Protein AF-A0A959M0X7-F1 (afdb_monomer_lite)

pLDDT: mean 85.16, std 8.86, range [49.62, 95.31]

Sequence (139 aa):
MDNRMIDRLLEGLEKSAENDFDLLESAGAEYFSTIELLEMRGRCREQRRIYTKIHKAVLLVGAGAPSWIVFGFVFGILGFQVAATFSLLLFPISFFLFLVGGLFLRSQFRSRGYLEHISHLIEWELSRRRDELERKRYL

Secondary structure (DSSP, 8-state):
--HHHHHHHHHHHHHHHHHHHHHHHHH-GGGS-HHHHHHHHHHHHHHHHHHHHHHHHHHHHHHHHHHHHHHHHHHHHTT-HHHHHHHHHHHHHHHHHHHHHHHHHHHHS--HHHHHHHHHHHHHHHHHHHHHHHHHH--

Structure (mmCIF, N/CA/C/O backbone):
data_AF-A0A959M0X7-F1
#
_entry.id   AF-A0A959M0X7-F1
#
loop_
_atom_site.group_PDB
_atom_site.id
_atom_site.type_symbol
_atom_site.label_atom_id
_atom_site.label_alt_id
_atom_site.label_comp_id
_atom_site.label_asym_id
_atom_site.label_entity_id
_atom_site.label_seq_id
_atom_site.pdbx_PDB_ins_code
_atom_site.Cartn_x
_atom_site.Cartn_y
_atom_site.Cartn_z
_atom_site.occupancy
_atom_site.B_iso_or_equiv
_atom_site.auth_seq_id
_atom_site.auth_comp_id
_atom_site.auth_asym_id
_atom_site.auth_atom_id
_atom_site.pdbx_PDB_model_num
ATOM 1 N N . MET A 1 1 ? 15.747 17.390 10.887 1.00 49.62 1 MET A N 1
ATOM 2 C CA . MET A 1 1 ? 15.464 17.490 9.439 1.00 49.62 1 MET A CA 1
ATOM 3 C C . MET A 1 1 ? 13.963 17.585 9.281 1.00 49.62 1 MET A C 1
ATOM 5 O O . MET A 1 1 ? 13.265 16.770 9.868 1.00 49.62 1 MET A O 1
ATOM 9 N N . ASP A 1 2 ? 13.481 18.635 8.621 1.00 61.56 2 ASP A N 1
ATOM 10 C CA . ASP A 1 2 ? 12.050 18.925 8.496 1.00 61.56 2 ASP A CA 1
ATOM 11 C C . ASP A 1 2 ? 11.385 17.903 7.562 1.00 61.56 2 ASP A C 1
ATOM 13 O O . ASP A 1 2 ? 11.704 17.841 6.372 1.00 61.56 2 ASP A O 1
ATOM 17 N N . ASN A 1 3 ? 10.483 17.087 8.115 1.00 69.38 3 ASN A N 1
ATOM 18 C CA . ASN A 1 3 ? 9.773 16.022 7.400 1.00 69.38 3 ASN A CA 1
ATOM 19 C C . ASN A 1 3 ? 9.069 16.567 6.145 1.00 69.38 3 ASN A C 1
ATOM 21 O O . ASN A 1 3 ? 9.087 15.935 5.097 1.00 69.38 3 ASN A O 1
ATOM 25 N N . ARG A 1 4 ? 8.595 17.820 6.203 1.00 72.62 4 ARG A N 1
ATOM 26 C CA . ARG A 1 4 ? 7.855 18.485 5.119 1.00 72.62 4 ARG A CA 1
ATOM 27 C C . ARG A 1 4 ? 8.681 18.765 3.862 1.00 72.62 4 ARG A C 1
ATOM 29 O O . ARG A 1 4 ? 8.103 19.019 2.806 1.00 72.62 4 ARG A O 1
ATOM 36 N N . MET A 1 5 ? 10.011 18.815 3.969 1.00 70.12 5 MET A N 1
ATOM 37 C CA . MET A 1 5 ? 10.896 19.012 2.813 1.00 70.12 5 MET A CA 1
ATOM 38 C C . MET A 1 5 ? 11.185 17.680 2.117 1.00 70.12 5 MET A C 1
ATOM 40 O O . MET A 1 5 ? 11.207 17.628 0.891 1.00 70.12 5 MET A O 1
ATOM 44 N N . ILE A 1 6 ? 11.338 16.604 2.897 1.00 69.88 6 ILE A N 1
ATOM 45 C CA . ILE A 1 6 ? 11.467 15.238 2.375 1.00 69.88 6 ILE A CA 1
ATOM 46 C C . ILE A 1 6 ? 10.163 14.820 1.693 1.00 69.88 6 ILE A C 1
ATOM 48 O O . ILE A 1 6 ? 10.214 14.320 0.576 1.00 69.88 6 ILE A O 1
ATOM 52 N N . ASP A 1 7 ? 9.015 15.115 2.307 1.00 75.06 7 ASP A N 1
ATOM 53 C CA . ASP A 1 7 ? 7.694 14.821 1.744 1.00 75.06 7 ASP A CA 1
ATOM 54 C C . ASP A 1 7 ? 7.502 15.503 0.377 1.00 75.06 7 ASP A C 1
ATOM 56 O O . ASP A 1 7 ? 7.100 14.857 -0.583 1.00 75.06 7 ASP A O 1
ATOM 60 N N . ARG A 1 8 ? 7.897 16.777 0.236 1.00 72.00 8 ARG A N 1
ATOM 61 C CA . ARG A 1 8 ? 7.816 17.502 -1.047 1.00 72.00 8 ARG A CA 1
ATOM 62 C C . ARG A 1 8 ? 8.777 16.980 -2.116 1.00 72.00 8 ARG A C 1
ATOM 64 O O . ARG A 1 8 ? 8.443 16.992 -3.298 1.00 72.00 8 ARG A O 1
ATOM 71 N N . LEU A 1 9 ? 9.974 16.543 -1.723 1.00 67.12 9 LEU A N 1
ATOM 72 C CA . LEU A 1 9 ? 10.926 15.925 -2.650 1.00 67.12 9 LEU A CA 1
ATOM 73 C C . LEU A 1 9 ? 10.438 14.548 -3.108 1.00 67.12 9 LEU A C 1
ATOM 75 O O . LEU A 1 9 ? 10.551 14.229 -4.288 1.00 67.12 9 LEU A O 1
ATOM 79 N N . LEU A 1 10 ? 9.856 13.765 -2.198 1.00 67.94 10 LEU A N 1
ATOM 80 C CA . LEU A 1 10 ? 9.213 12.491 -2.512 1.00 67.94 10 LEU A CA 1
ATOM 81 C C . LEU A 1 10 ? 8.033 12.688 -3.460 1.00 67.94 10 LEU A C 1
ATOM 83 O O . LEU A 1 10 ? 7.949 11.978 -4.450 1.00 67.94 10 LEU A O 1
ATOM 87 N N . GLU A 1 11 ? 7.185 13.683 -3.212 1.00 72.81 11 GLU A N 1
ATOM 88 C CA . GLU A 1 11 ? 6.019 13.988 -4.046 1.00 72.81 11 GLU A CA 1
ATOM 89 C C . GLU A 1 11 ? 6.428 14.412 -5.470 1.00 72.81 11 GLU A C 1
ATOM 91 O O . GLU A 1 11 ? 5.840 13.971 -6.458 1.00 72.81 11 GLU A O 1
ATOM 96 N N . GLY A 1 12 ? 7.502 15.200 -5.604 1.00 70.31 12 GLY A N 1
ATOM 97 C CA . GLY A 1 12 ? 8.079 15.543 -6.908 1.00 70.31 12 GLY A CA 1
ATOM 98 C C . GLY A 1 12 ? 8.665 14.335 -7.649 1.00 70.31 12 GLY A C 1
ATOM 99 O O . GLY A 1 12 ? 8.463 14.191 -8.857 1.00 70.31 12 GLY A O 1
ATOM 100 N N . LEU A 1 13 ? 9.357 13.445 -6.931 1.00 64.00 13 LEU A N 1
ATOM 101 C CA . LEU A 1 13 ? 9.908 12.204 -7.487 1.00 64.00 13 LEU A CA 1
ATOM 102 C C . LEU A 1 13 ? 8.808 11.211 -7.880 1.00 64.00 13 LEU A C 1
ATOM 104 O O . LEU A 1 13 ? 8.919 10.550 -8.910 1.00 64.00 13 LEU A O 1
ATOM 108 N N . GLU A 1 14 ? 7.745 11.124 -7.085 1.00 66.88 14 GLU A N 1
ATOM 109 C CA . GLU A 1 14 ? 6.588 10.261 -7.319 1.00 66.88 14 GLU A CA 1
ATOM 110 C C . GLU A 1 14 ? 5.836 10.704 -8.576 1.00 66.88 14 GLU A C 1
ATOM 112 O O . GLU A 1 14 ? 5.583 9.880 -9.452 1.00 66.88 14 GLU A O 1
ATOM 117 N N . LYS A 1 15 ? 5.613 12.014 -8.743 1.00 74.00 15 LYS A N 1
ATOM 118 C CA . LYS A 1 15 ? 4.964 12.576 -9.935 1.00 74.00 15 LYS A CA 1
ATOM 119 C C . LYS A 1 15 ? 5.784 12.390 -11.213 1.00 74.00 15 LYS A C 1
ATOM 121 O O . LYS A 1 15 ? 5.220 12.132 -12.273 1.00 74.00 15 LYS A O 1
ATOM 126 N N . SER A 1 16 ? 7.110 12.513 -11.131 1.00 67.25 16 SER A N 1
ATOM 127 C CA . SER A 1 16 ? 7.982 12.231 -12.278 1.00 67.25 16 SER A CA 1
ATOM 128 C C . SER A 1 16 ? 7.967 10.744 -12.635 1.00 67.25 16 SER A C 1
ATOM 130 O O . SER A 1 16 ? 7.876 10.405 -13.808 1.00 67.25 16 SER A O 1
ATOM 132 N N . ALA A 1 17 ? 8.007 9.860 -11.634 1.00 66.38 17 ALA A N 1
ATOM 133 C CA . ALA A 1 17 ? 7.964 8.416 -11.849 1.00 66.38 17 ALA A CA 1
ATOM 134 C C . ALA A 1 17 ? 6.614 7.939 -12.410 1.00 66.38 17 ALA A C 1
ATOM 136 O O . ALA A 1 17 ? 6.585 7.028 -13.230 1.00 66.38 17 ALA A O 1
ATOM 137 N N . GLU A 1 18 ? 5.504 8.548 -11.992 1.00 73.56 18 GLU A N 1
ATOM 138 C CA . GLU A 1 18 ? 4.182 8.258 -12.555 1.00 73.56 18 GLU A CA 1
ATOM 139 C C . GLU A 1 18 ? 4.129 8.598 -14.049 1.00 73.56 18 GLU A C 1
ATOM 141 O O . GLU A 1 18 ? 3.650 7.798 -14.849 1.00 73.56 18 GLU A O 1
ATOM 146 N N . ASN A 1 19 ? 4.710 9.735 -14.437 1.00 79.62 19 ASN A N 1
ATOM 147 C CA . ASN A 1 19 ? 4.789 10.149 -15.834 1.00 79.62 19 ASN A CA 1
ATOM 148 C C . ASN A 1 19 ? 5.648 9.179 -16.668 1.00 79.62 19 ASN A C 1
ATOM 150 O O . ASN A 1 19 ? 5.288 8.834 -17.791 1.00 79.62 19 ASN A O 1
ATOM 154 N N . ASP A 1 20 ? 6.755 8.696 -16.097 1.00 81.69 20 ASP A N 1
ATOM 155 C CA . ASP A 1 20 ? 7.634 7.705 -16.725 1.00 81.69 20 ASP A CA 1
ATOM 156 C C . ASP A 1 20 ? 6.927 6.351 -16.939 1.00 81.69 20 ASP A C 1
ATOM 158 O O . ASP A 1 20 ? 7.117 5.705 -17.971 1.00 81.69 20 ASP A O 1
ATOM 162 N N . PHE A 1 21 ? 6.091 5.916 -15.988 1.00 83.50 21 PHE A N 1
ATOM 163 C CA . PHE A 1 21 ? 5.293 4.695 -16.135 1.00 83.50 21 PHE A CA 1
ATOM 164 C C . PHE A 1 21 ? 4.180 4.848 -17.177 1.00 83.50 21 PHE A C 1
ATOM 166 O O . PHE A 1 21 ? 3.956 3.919 -17.953 1.00 83.50 21 PHE A O 1
ATOM 173 N N . ASP A 1 22 ? 3.548 6.020 -17.263 1.00 84.62 22 ASP A N 1
ATOM 174 C CA . ASP A 1 22 ? 2.567 6.329 -18.311 1.00 84.62 22 ASP A CA 1
ATOM 175 C C . ASP A 1 22 ? 3.200 6.379 -19.702 1.00 84.62 22 ASP A C 1
ATOM 177 O O . ASP A 1 22 ? 2.624 5.898 -20.682 1.00 84.62 22 ASP A O 1
ATOM 181 N N . LEU A 1 23 ? 4.421 6.903 -19.798 1.00 84.75 23 LEU A N 1
ATOM 182 C CA . LEU A 1 23 ? 5.227 6.840 -21.015 1.00 84.75 23 LEU A CA 1
ATOM 183 C C . LEU A 1 23 ? 5.570 5.393 -21.384 1.00 84.75 23 LEU A C 1
ATOM 185 O O . LEU A 1 23 ? 5.474 5.031 -22.553 1.00 84.75 23 LEU A O 1
ATOM 189 N N . LEU A 1 24 ? 5.915 4.547 -20.411 1.00 87.12 24 LEU A N 1
ATOM 190 C CA . LEU A 1 24 ? 6.192 3.131 -20.659 1.00 87.12 24 LEU A CA 1
ATOM 191 C C . LEU A 1 24 ? 4.957 2.371 -21.151 1.00 87.12 24 LEU A C 1
ATOM 193 O O . LEU A 1 24 ? 5.073 1.556 -22.066 1.00 87.12 24 LEU A O 1
ATOM 197 N N . GLU A 1 25 ? 3.785 2.644 -20.580 1.00 85.50 25 GLU A N 1
ATOM 198 C CA . GLU A 1 25 ? 2.523 2.036 -21.008 1.00 85.50 25 GLU A CA 1
ATOM 199 C C . GLU A 1 25 ? 2.102 2.504 -22.410 1.00 85.50 25 GLU A C 1
ATOM 201 O O . GLU A 1 25 ? 1.669 1.694 -23.227 1.00 85.50 25 GLU A O 1
ATOM 206 N N . SER A 1 26 ? 2.252 3.799 -22.708 1.00 86.81 26 SER A N 1
ATOM 207 C CA . SER A 1 26 ? 1.784 4.395 -23.967 1.00 86.81 26 SER A CA 1
ATOM 208 C C . SER A 1 26 ? 2.746 4.224 -25.147 1.00 86.81 26 SER A C 1
ATOM 210 O O . SER A 1 26 ? 2.292 3.973 -26.263 1.00 86.81 26 SER A O 1
ATOM 212 N N . ALA A 1 27 ? 4.057 4.354 -24.928 1.00 85.19 27 ALA A N 1
ATOM 213 C CA . ALA A 1 27 ? 5.075 4.214 -25.972 1.00 85.19 27 ALA A CA 1
ATOM 214 C C . ALA A 1 27 ? 5.586 2.772 -26.109 1.00 85.19 27 ALA A C 1
ATOM 216 O O . ALA A 1 27 ? 6.036 2.383 -27.183 1.00 85.19 27 ALA A O 1
ATOM 217 N N . GLY A 1 28 ? 5.492 1.969 -25.046 1.00 84.19 28 GLY A N 1
ATOM 218 C CA . GLY A 1 28 ? 6.000 0.602 -24.991 1.00 84.19 28 GLY A CA 1
ATOM 219 C C . GLY A 1 28 ? 7.419 0.505 -24.421 1.00 84.19 28 GLY A C 1
ATOM 220 O O . GLY A 1 28 ? 8.278 1.362 -24.634 1.00 84.19 28 GLY A O 1
ATOM 221 N N . ALA A 1 29 ? 7.691 -0.594 -23.710 1.00 86.12 29 ALA A N 1
ATOM 222 C CA . ALA A 1 29 ? 8.960 -0.833 -23.009 1.00 86.12 29 ALA A CA 1
ATOM 223 C C . ALA A 1 29 ? 10.185 -0.976 -23.940 1.00 86.12 29 ALA A C 1
ATOM 225 O O . ALA A 1 29 ? 11.327 -0.883 -23.490 1.00 86.12 29 ALA A O 1
ATOM 226 N N . GLU A 1 30 ? 9.967 -1.185 -25.238 1.00 84.88 30 GLU A N 1
ATOM 227 C CA . GLU A 1 30 ? 11.026 -1.370 -26.233 1.00 84.88 30 GLU A CA 1
ATOM 228 C C . GLU A 1 30 ? 11.848 -0.101 -26.506 1.00 84.88 30 GLU A C 1
ATOM 230 O O . GLU A 1 30 ? 13.034 -0.208 -26.815 1.00 84.88 30 GLU A O 1
ATOM 235 N N . TYR A 1 31 ? 11.264 1.086 -26.314 1.00 85.31 31 TYR A N 1
ATOM 236 C CA . TYR A 1 31 ? 11.942 2.372 -26.526 1.00 85.31 31 TYR A CA 1
ATOM 237 C C . TYR A 1 31 ? 12.848 2.790 -25.364 1.00 85.31 31 TYR A C 1
ATOM 239 O O . TYR A 1 31 ? 13.629 3.729 -25.500 1.00 85.31 31 TYR A O 1
ATOM 247 N N . PHE A 1 32 ? 12.776 2.085 -24.235 1.00 86.81 32 PHE A N 1
ATOM 248 C CA . PHE A 1 32 ? 13.577 2.379 -23.053 1.00 86.81 32 PHE A CA 1
ATOM 249 C C . PHE A 1 32 ? 14.889 1.601 -23.068 1.00 86.81 32 PHE A C 1
ATOM 251 O O . PHE A 1 32 ? 14.966 0.445 -23.499 1.00 86.81 32 PHE A O 1
ATOM 258 N N . SER A 1 33 ? 15.954 2.206 -22.558 1.00 88.50 33 SER A N 1
ATOM 259 C CA . SER A 1 33 ? 17.221 1.512 -22.359 1.00 88.50 33 SER A CA 1
ATOM 260 C C . SER A 1 33 ? 17.109 0.468 -21.240 1.00 88.50 33 SER A C 1
ATOM 262 O O . SER A 1 33 ? 16.278 0.549 -20.336 1.00 88.50 33 SER A O 1
ATOM 264 N N . THR A 1 34 ? 17.983 -0.539 -21.268 1.00 87.94 34 THR A N 1
ATOM 265 C CA . THR A 1 34 ? 18.020 -1.582 -20.227 1.00 87.94 34 THR A CA 1
ATOM 266 C C . THR A 1 34 ? 18.293 -0.995 -18.836 1.00 87.94 34 THR A C 1
ATOM 268 O O . THR A 1 34 ? 17.800 -1.524 -17.842 1.00 87.94 34 THR A O 1
ATOM 271 N N . ILE A 1 35 ? 19.055 0.102 -18.763 1.00 87.69 35 ILE A N 1
ATOM 272 C CA . ILE A 1 35 ? 19.353 0.805 -17.509 1.00 87.69 35 ILE A CA 1
ATOM 273 C C . ILE A 1 35 ? 18.098 1.502 -16.970 1.00 87.69 35 ILE A C 1
ATOM 275 O O . ILE A 1 35 ? 17.755 1.299 -15.808 1.00 87.69 35 ILE A O 1
ATOM 279 N N . GLU A 1 36 ? 17.361 2.228 -17.814 1.00 87.00 36 GLU A N 1
ATOM 280 C CA . GLU A 1 36 ? 16.106 2.889 -17.419 1.00 87.00 36 GLU A CA 1
ATOM 281 C C . GLU A 1 36 ? 15.057 1.877 -16.944 1.00 87.00 36 GLU A C 1
ATOM 283 O O . GLU A 1 36 ? 14.447 2.065 -15.893 1.00 87.00 36 GLU A O 1
ATOM 288 N N . LEU A 1 37 ? 14.908 0.747 -17.646 1.00 87.81 37 LEU A N 1
ATOM 289 C CA . LEU A 1 37 ? 14.006 -0.336 -17.236 1.00 87.81 37 LEU A CA 1
ATOM 290 C C . LEU A 1 37 ? 14.378 -0.916 -15.858 1.00 87.81 37 LEU A C 1
ATOM 292 O O . LEU A 1 37 ? 13.500 -1.221 -15.047 1.00 87.81 37 LEU A O 1
ATOM 296 N N . LEU A 1 38 ? 15.673 -1.055 -15.556 1.00 87.31 38 LEU A N 1
ATOM 297 C CA . LEU A 1 38 ? 16.141 -1.516 -14.245 1.00 87.31 38 LEU A CA 1
ATOM 298 C C . LEU A 1 38 ? 15.857 -0.496 -13.133 1.00 87.31 38 LEU A C 1
ATOM 300 O O . LEU A 1 38 ? 15.428 -0.894 -12.046 1.00 87.31 38 LEU A O 1
ATOM 304 N N . GLU A 1 39 ? 16.046 0.798 -13.395 1.00 88.12 39 GLU A N 1
ATOM 305 C CA . GLU A 1 39 ? 15.689 1.858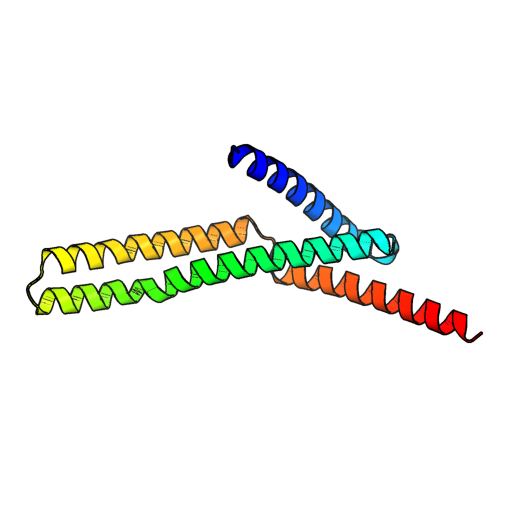 -12.447 1.00 88.12 39 GLU A CA 1
ATOM 306 C C . GLU A 1 39 ? 14.184 1.887 -12.171 1.00 88.12 39 GLU A C 1
ATOM 308 O O . GLU A 1 39 ? 13.760 1.886 -11.010 1.00 88.12 39 GLU A O 1
ATOM 313 N N . MET A 1 40 ? 13.370 1.835 -13.228 1.00 86.56 40 MET A N 1
ATOM 314 C CA . MET A 1 40 ? 11.910 1.781 -13.142 1.00 86.56 40 MET A CA 1
ATOM 315 C C . MET A 1 40 ? 11.435 0.575 -12.327 1.00 86.56 40 MET A C 1
ATOM 317 O O . MET A 1 40 ? 10.573 0.713 -11.455 1.00 86.56 40 MET A O 1
ATOM 321 N N . ARG A 1 41 ? 12.052 -0.598 -12.521 1.00 85.81 41 ARG A N 1
ATOM 322 C CA . ARG A 1 41 ? 11.783 -1.797 -11.712 1.00 85.81 41 ARG A CA 1
ATOM 323 C C . ARG A 1 41 ? 12.087 -1.571 -10.231 1.00 85.81 41 ARG A C 1
ATOM 325 O O . ARG 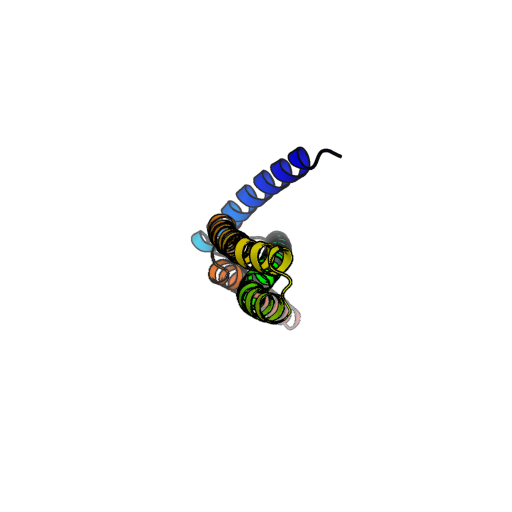A 1 41 ? 11.316 -2.007 -9.373 1.00 85.81 41 ARG A O 1
ATOM 332 N N . GLY A 1 42 ? 13.202 -0.907 -9.923 1.00 85.69 42 GLY A N 1
ATOM 333 C CA . GLY A 1 42 ? 13.573 -0.535 -8.558 1.00 85.69 42 GLY A CA 1
ATOM 334 C C . GLY A 1 42 ? 12.509 0.345 -7.902 1.00 85.69 42 GLY A C 1
ATOM 335 O O . GLY A 1 42 ? 11.997 0.005 -6.834 1.00 85.69 42 GLY A O 1
ATOM 336 N N . ARG A 1 43 ? 12.096 1.414 -8.591 1.00 83.50 43 ARG A N 1
ATOM 337 C CA . ARG A 1 43 ? 11.062 2.350 -8.117 1.00 83.50 43 ARG A CA 1
ATOM 338 C C . ARG A 1 43 ? 9.704 1.669 -7.927 1.00 83.50 43 ARG A C 1
ATOM 340 O O . ARG A 1 43 ? 9.069 1.839 -6.888 1.00 83.50 43 ARG A O 1
ATOM 347 N N . CYS A 1 44 ? 9.292 0.826 -8.874 1.00 83.50 44 CYS A N 1
ATOM 348 C CA . CYS A 1 44 ? 8.043 0.068 -8.788 1.00 83.50 44 CYS A CA 1
ATOM 349 C C . CYS A 1 44 ? 8.021 -0.864 -7.559 1.00 83.50 44 CYS A C 1
ATOM 351 O O . CYS A 1 44 ? 7.001 -0.992 -6.874 1.00 83.50 44 CYS A O 1
ATOM 353 N N . ARG A 1 45 ? 9.156 -1.497 -7.229 1.00 84.31 45 ARG A N 1
ATOM 354 C CA . ARG A 1 45 ? 9.293 -2.321 -6.015 1.00 84.31 45 ARG A CA 1
ATOM 355 C C . ARG A 1 45 ? 9.219 -1.490 -4.735 1.00 84.31 45 ARG A C 1
ATOM 357 O O . ARG A 1 45 ? 8.574 -1.929 -3.781 1.00 84.31 45 ARG A O 1
ATOM 364 N N . GLU A 1 46 ? 9.853 -0.320 -4.713 1.00 84.94 46 GLU A N 1
ATOM 365 C CA . GLU A 1 46 ? 9.819 0.615 -3.581 1.00 84.94 46 GLU A CA 1
ATOM 366 C C . GLU A 1 46 ? 8.373 1.048 -3.282 1.00 84.94 46 GLU A C 1
ATOM 368 O O . GLU A 1 46 ? 7.876 0.831 -2.173 1.00 84.94 46 GLU A O 1
ATOM 373 N N . GLN A 1 47 ? 7.654 1.541 -4.298 1.00 81.19 47 GLN A N 1
ATOM 374 C CA . GLN A 1 47 ? 6.258 1.971 -4.169 1.00 81.19 47 GLN A CA 1
ATOM 375 C C . GLN A 1 47 ? 5.352 0.824 -3.711 1.00 81.19 47 GLN A C 1
ATOM 377 O O . GLN A 1 47 ? 4.577 0.973 -2.762 1.00 81.19 47 GLN A O 1
ATOM 382 N N . ARG A 1 48 ? 5.507 -0.374 -4.293 1.00 82.88 48 ARG A N 1
ATOM 3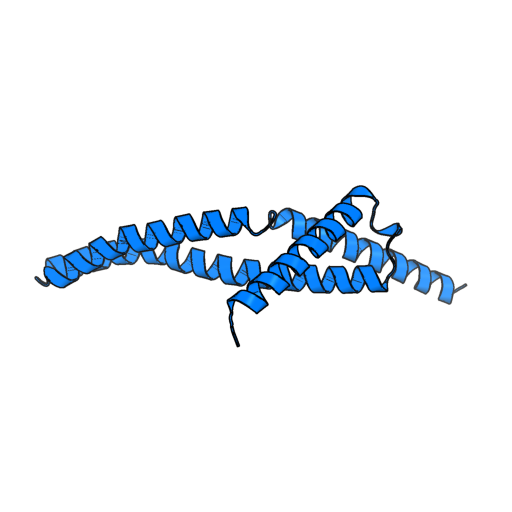83 C CA . ARG A 1 48 ? 4.755 -1.567 -3.870 1.00 82.88 48 ARG A CA 1
ATOM 384 C C . ARG A 1 48 ? 5.017 -1.923 -2.406 1.00 82.88 48 ARG A C 1
ATOM 386 O O . ARG A 1 48 ? 4.095 -2.328 -1.688 1.00 82.88 48 ARG A O 1
ATOM 393 N N . ARG A 1 49 ? 6.261 -1.786 -1.939 1.00 84.88 49 ARG A N 1
ATOM 394 C CA . ARG A 1 49 ? 6.638 -2.058 -0.546 1.00 84.88 49 ARG A CA 1
ATOM 395 C C . ARG A 1 49 ? 5.988 -1.060 0.408 1.00 84.88 49 ARG A C 1
ATOM 397 O O . ARG A 1 49 ? 5.470 -1.484 1.442 1.00 84.88 49 ARG A O 1
ATOM 404 N N . ILE A 1 50 ? 5.997 0.229 0.068 1.00 84.88 50 ILE A N 1
ATOM 405 C CA . ILE A 1 50 ? 5.356 1.288 0.861 1.00 84.88 50 ILE A CA 1
ATOM 406 C C . ILE A 1 50 ? 3.844 1.054 0.919 1.00 84.88 50 ILE A C 1
ATOM 408 O O . ILE A 1 50 ? 3.294 0.945 2.017 1.00 84.88 50 ILE A O 1
ATOM 412 N N . TYR A 1 51 ? 3.202 0.848 -0.235 1.00 84.00 51 TYR A N 1
ATOM 413 C CA . TYR A 1 51 ? 1.777 0.534 -0.325 1.00 84.00 51 TYR A CA 1
ATOM 414 C C . TYR A 1 51 ? 1.405 -0.648 0.570 1.00 84.00 51 TYR A C 1
ATOM 416 O O . TYR A 1 51 ? 0.496 -0.553 1.387 1.00 84.00 51 TYR A O 1
ATOM 424 N N . THR A 1 52 ? 2.147 -1.755 0.481 1.00 85.94 52 THR A N 1
ATOM 425 C CA . THR A 1 52 ? 1.852 -2.969 1.257 1.00 85.94 52 THR A CA 1
ATOM 426 C C . THR A 1 52 ? 1.974 -2.729 2.763 1.00 85.94 52 THR A C 1
ATOM 428 O O . THR A 1 52 ? 1.152 -3.229 3.532 1.00 85.94 52 THR A O 1
ATOM 431 N N . LYS A 1 53 ? 2.975 -1.954 3.203 1.00 87.06 53 LYS A N 1
ATOM 432 C CA . LYS A 1 53 ? 3.146 -1.603 4.620 1.00 87.06 53 LYS A CA 1
ATOM 433 C C . LYS A 1 53 ? 1.973 -0.772 5.136 1.00 87.06 53 LYS A C 1
ATOM 435 O O . LYS A 1 53 ? 1.395 -1.131 6.161 1.00 87.06 53 LYS A O 1
ATOM 440 N N . ILE A 1 54 ? 1.615 0.300 4.429 1.00 85.12 54 ILE A N 1
ATOM 441 C CA . ILE A 1 54 ? 0.528 1.192 4.850 1.00 85.12 54 ILE A CA 1
ATOM 442 C C . ILE A 1 54 ? -0.814 0.456 4.761 1.00 85.12 54 ILE A C 1
ATOM 444 O O . ILE A 1 54 ? -1.588 0.494 5.713 1.00 85.12 54 ILE A O 1
ATOM 448 N N . HIS A 1 55 ? -1.057 -0.306 3.690 1.00 87.38 55 HIS A N 1
ATOM 449 C CA . HIS A 1 55 ? -2.256 -1.130 3.544 1.00 87.38 55 HIS A CA 1
ATOM 450 C C . HIS A 1 55 ? -2.427 -2.089 4.722 1.00 87.38 55 HIS A C 1
ATOM 452 O O . HIS A 1 55 ? -3.492 -2.136 5.327 1.00 87.38 55 HIS A O 1
ATOM 458 N N . LYS A 1 56 ? -1.365 -2.816 5.096 1.00 90.88 56 LYS A N 1
ATOM 459 C CA . LYS A 1 56 ? -1.396 -3.741 6.234 1.00 90.88 56 LYS A CA 1
ATOM 460 C C . LYS A 1 56 ? -1.686 -3.017 7.550 1.00 90.88 56 LYS A C 1
ATOM 462 O O . LYS A 1 56 ? -2.439 -3.545 8.362 1.00 90.88 56 LYS A O 1
ATOM 467 N N . ALA A 1 57 ? -1.116 -1.830 7.759 1.00 88.19 57 ALA A N 1
ATOM 468 C CA . ALA A 1 57 ? -1.383 -1.024 8.948 1.00 88.19 57 ALA A CA 1
ATOM 469 C C . ALA A 1 57 ? -2.852 -0.575 9.011 1.00 88.19 57 ALA A C 1
ATOM 471 O O . ALA A 1 57 ? -3.505 -0.779 10.031 1.00 88.19 57 ALA A O 1
ATOM 472 N N . VAL A 1 58 ? -3.394 -0.050 7.908 1.00 89.44 58 VAL A N 1
ATOM 473 C CA . VAL A 1 58 ? -4.813 0.327 7.801 1.00 89.44 58 VAL A CA 1
ATOM 474 C C . VAL A 1 58 ? -5.704 -0.883 8.081 1.00 89.44 58 VAL A C 1
ATOM 476 O O . VAL A 1 58 ? -6.615 -0.803 8.898 1.00 89.44 58 VAL A O 1
ATOM 479 N N . LEU A 1 59 ? -5.403 -2.033 7.479 1.00 90.31 59 LEU A N 1
ATOM 480 C CA . LEU A 1 59 ? -6.183 -3.259 7.647 1.00 90.31 59 LEU A CA 1
ATOM 481 C C . LEU A 1 59 ? -6.145 -3.776 9.093 1.00 90.31 59 LEU A C 1
ATOM 483 O O . LEU A 1 59 ? -7.177 -4.189 9.609 1.00 90.31 59 LEU A O 1
ATOM 487 N N . LEU A 1 60 ? -4.998 -3.689 9.777 1.00 91.25 60 LEU A N 1
ATOM 488 C CA . LEU A 1 60 ? -4.886 -4.012 11.204 1.00 91.25 60 LEU A CA 1
ATOM 489 C C . LEU A 1 60 ? -5.751 -3.095 12.078 1.00 91.25 60 LEU A C 1
ATOM 491 O O . LEU A 1 60 ? -6.433 -3.585 12.975 1.00 91.25 60 LEU A O 1
ATOM 495 N N . VAL A 1 61 ? -5.761 -1.788 11.802 1.00 89.44 61 VAL A N 1
ATOM 496 C CA . VAL A 1 61 ? -6.615 -0.825 12.518 1.00 89.44 61 VAL A CA 1
ATOM 497 C C . VAL A 1 61 ? -8.094 -1.139 12.289 1.00 89.44 61 VAL A C 1
ATOM 499 O O . VAL A 1 61 ? -8.865 -1.203 13.246 1.00 89.44 61 VAL A O 1
ATOM 502 N N . GLY A 1 62 ? -8.485 -1.405 11.040 1.00 89.31 62 GLY A N 1
ATOM 503 C CA . GLY A 1 62 ? -9.855 -1.786 10.697 1.00 89.31 62 GLY A CA 1
ATOM 504 C C . GLY A 1 62 ? -10.288 -3.103 11.343 1.00 89.31 62 GLY A C 1
ATOM 505 O O . GLY A 1 62 ? -11.367 -3.177 11.923 1.00 89.31 62 GLY A O 1
ATOM 506 N N . ALA A 1 63 ? -9.432 -4.127 11.308 1.00 91.69 63 ALA A N 1
ATOM 507 C CA . ALA A 1 63 ? -9.703 -5.433 11.908 1.00 91.69 63 ALA A CA 1
ATOM 508 C C . ALA A 1 63 ? -9.754 -5.384 13.444 1.00 91.69 63 ALA A C 1
ATOM 510 O O . ALA A 1 63 ? -10.473 -6.169 14.056 1.00 91.69 63 ALA A O 1
ATOM 511 N N . GLY A 1 64 ? -9.013 -4.463 14.069 1.00 92.06 64 GLY A N 1
ATOM 512 C CA . GLY A 1 64 ? -9.042 -4.236 15.513 1.00 92.06 64 GLY A CA 1
ATOM 513 C C . GLY A 1 64 ? -10.238 -3.411 15.991 1.00 92.06 64 GLY A C 1
ATOM 514 O O . GLY A 1 64 ? -10.557 -3.454 17.177 1.00 92.06 64 GLY A O 1
ATOM 515 N N . ALA A 1 65 ? -10.925 -2.687 15.100 1.00 90.62 65 ALA A N 1
ATOM 516 C CA . ALA A 1 65 ? -12.033 -1.819 15.486 1.00 90.62 65 ALA A CA 1
ATOM 517 C C . ALA A 1 65 ? -13.167 -2.568 16.224 1.00 90.62 65 ALA A C 1
ATOM 519 O O . ALA A 1 65 ? -13.544 -2.117 17.307 1.00 90.62 65 ALA A O 1
ATOM 520 N N . PRO A 1 66 ? -13.676 -3.726 15.752 1.00 92.50 66 PRO A N 1
ATOM 521 C CA . PRO A 1 66 ? -14.738 -4.461 16.447 1.00 92.50 66 PRO A CA 1
ATOM 522 C C . PRO A 1 66 ? -14.351 -4.928 17.857 1.00 92.50 66 PRO A C 1
ATOM 524 O O . PRO A 1 66 ? -15.221 -5.055 18.718 1.00 92.50 66 PRO A O 1
ATOM 527 N N . SER A 1 67 ? -13.059 -5.137 18.129 1.00 93.19 67 SER A N 1
ATOM 528 C CA . SER A 1 67 ? -12.575 -5.544 19.454 1.00 93.19 67 SER A CA 1
ATOM 529 C C . SER A 1 67 ? -12.932 -4.521 20.534 1.00 93.19 67 SER A C 1
ATOM 531 O O . SER A 1 67 ? -13.247 -4.903 21.658 1.00 93.19 67 SER A O 1
ATOM 533 N N . TRP A 1 68 ? -12.973 -3.228 20.195 1.00 93.19 68 TRP A N 1
ATOM 534 C CA . TRP A 1 68 ? -13.387 -2.169 21.120 1.00 93.19 68 TRP A CA 1
ATOM 535 C C . TRP A 1 68 ? -14.846 -2.293 21.572 1.00 93.19 68 TRP A C 1
ATOM 537 O O . TRP A 1 68 ? -15.170 -1.939 22.706 1.00 93.19 68 TRP A O 1
ATOM 547 N N . ILE A 1 69 ? -15.726 -2.834 20.727 1.00 92.56 69 ILE A N 1
ATOM 548 C CA . ILE A 1 69 ? -17.123 -3.096 21.100 1.00 92.56 69 ILE A CA 1
ATOM 549 C C . ILE A 1 69 ? -17.175 -4.217 22.142 1.00 92.56 69 ILE A C 1
ATOM 551 O O . ILE A 1 69 ? -17.849 -4.081 23.164 1.00 92.56 69 ILE A O 1
ATOM 555 N N . VAL A 1 70 ? -16.415 -5.294 21.918 1.00 94.81 70 VAL A N 1
ATOM 556 C CA . VAL A 1 70 ? -16.327 -6.430 22.849 1.00 94.81 70 VAL A CA 1
ATOM 557 C C . VAL A 1 70 ? -15.777 -5.973 24.200 1.00 94.81 70 VAL A C 1
ATOM 559 O O . VAL A 1 70 ? -16.378 -6.259 25.233 1.00 94.81 70 VAL A O 1
ATOM 562 N N . PHE A 1 71 ? -14.688 -5.200 24.205 1.00 92.81 71 PHE A N 1
ATOM 563 C CA . PHE A 1 71 ? -14.131 -4.629 25.434 1.00 92.81 71 PHE A CA 1
ATOM 564 C C . PHE A 1 71 ? -15.116 -3.702 26.149 1.00 92.81 71 PHE A C 1
ATOM 566 O O . PHE A 1 71 ? -15.240 -3.778 27.370 1.00 92.81 71 PHE A O 1
ATOM 573 N N . GLY A 1 72 ? -15.863 -2.881 25.405 1.00 93.19 72 GLY A N 1
ATOM 574 C CA . GLY A 1 72 ? -16.907 -2.025 25.969 1.00 93.19 72 GLY A CA 1
ATOM 575 C C . GLY A 1 72 ? -17.959 -2.830 26.732 1.00 93.19 72 GLY A C 1
ATOM 576 O O . GLY A 1 72 ? -18.302 -2.489 27.863 1.00 93.19 72 GLY A O 1
ATOM 577 N N . PHE A 1 73 ? -18.401 -3.948 26.155 1.00 93.50 73 PHE A N 1
ATOM 578 C CA . PHE A 1 73 ? -19.345 -4.864 26.796 1.00 93.50 73 PHE A CA 1
ATOM 579 C C . PHE A 1 73 ? -18.766 -5.524 28.052 1.00 93.50 73 PHE A C 1
ATOM 581 O O . PHE A 1 73 ? -19.408 -5.523 29.102 1.00 93.50 73 PHE A O 1
ATOM 588 N N . VAL A 1 74 ? -17.540 -6.051 27.968 1.00 95.31 74 VAL A N 1
ATOM 589 C CA . VAL A 1 74 ? -16.866 -6.718 29.094 1.00 95.31 74 VAL A CA 1
ATOM 590 C C . VAL A 1 74 ? -16.671 -5.756 30.267 1.00 95.31 74 VAL A C 1
ATOM 592 O O . VAL A 1 74 ? -17.009 -6.093 31.402 1.00 95.31 74 VAL A O 1
ATOM 595 N N . PHE A 1 75 ? -16.191 -4.535 30.013 1.00 95.00 75 PHE A N 1
ATOM 596 C CA . PHE A 1 75 ? -16.035 -3.524 31.061 1.00 95.00 75 PHE A CA 1
ATOM 597 C C . PHE A 1 75 ? -17.370 -3.056 31.636 1.00 95.00 75 PHE A C 1
ATOM 599 O O . PHE A 1 75 ? -17.447 -2.790 32.835 1.00 95.00 75 PHE A O 1
ATOM 606 N N . GLY A 1 76 ? -18.421 -3.003 30.812 1.00 92.62 76 GLY A N 1
ATOM 607 C CA . GLY A 1 76 ? -19.776 -2.704 31.264 1.00 92.62 76 GLY A CA 1
ATOM 608 C C . GLY A 1 76 ? -20.284 -3.730 32.278 1.00 92.62 76 GLY A C 1
ATOM 609 O O . GLY A 1 76 ? -20.781 -3.346 33.333 1.00 92.62 76 GLY A O 1
ATOM 610 N N . ILE A 1 77 ? -20.083 -5.025 32.004 1.00 94.50 77 ILE A N 1
ATOM 611 C CA . ILE A 1 77 ? -20.473 -6.119 32.911 1.00 94.50 77 ILE A CA 1
ATOM 612 C C . ILE A 1 77 ? -19.659 -6.086 34.212 1.00 94.50 77 ILE A C 1
ATOM 614 O O . ILE A 1 77 ? -20.203 -6.321 35.287 1.00 94.50 77 ILE A O 1
ATOM 618 N N . LEU A 1 78 ? -18.369 -5.755 34.134 1.00 95.06 78 LEU A N 1
ATOM 619 C CA . LEU A 1 78 ? -17.483 -5.639 35.299 1.00 95.06 78 LEU A CA 1
ATOM 620 C C . LEU A 1 78 ? -17.731 -4.374 36.146 1.00 95.06 78 LEU A C 1
ATOM 622 O O . LEU A 1 78 ? -17.074 -4.190 37.167 1.00 95.06 78 LEU A O 1
ATOM 626 N N . GLY A 1 79 ? -18.650 -3.493 35.736 1.00 93.94 79 GLY A N 1
ATOM 627 C CA . GLY A 1 79 ? -18.988 -2.264 36.460 1.00 93.94 79 GLY A CA 1
ATOM 628 C C . GLY A 1 79 ? -18.046 -1.082 36.198 1.00 93.94 79 GLY A C 1
ATOM 629 O O . GLY A 1 79 ? -18.236 -0.006 36.765 1.00 93.94 79 GLY A O 1
ATOM 630 N N . PHE A 1 80 ? -17.065 -1.221 35.301 1.00 94.50 80 PHE A N 1
ATOM 631 C CA . PHE A 1 80 ? -16.151 -0.140 34.920 1.00 94.50 80 PHE A CA 1
ATOM 632 C C . PHE A 1 80 ? -16.775 0.763 33.845 1.00 94.50 80 PHE A C 1
ATOM 634 O O . PHE A 1 80 ? -16.352 0.775 32.688 1.00 94.50 80 PHE A O 1
ATOM 641 N N . GLN A 1 81 ? -17.777 1.556 34.229 1.00 92.31 81 GLN A N 1
ATOM 642 C CA . GLN A 1 81 ? -18.551 2.406 33.308 1.00 92.31 81 GLN A CA 1
ATOM 643 C C . GLN A 1 81 ? -17.690 3.397 32.505 1.00 92.31 81 GLN A C 1
ATOM 645 O O . GLN A 1 81 ? -17.923 3.603 31.311 1.00 92.31 81 GLN A O 1
ATOM 650 N N . VAL A 1 82 ? -16.663 3.981 33.132 1.00 93.88 82 VAL A N 1
ATOM 651 C CA . VAL A 1 82 ? -15.732 4.903 32.458 1.00 93.88 82 VAL A CA 1
ATOM 652 C C . VAL A 1 82 ? -14.958 4.178 31.352 1.00 93.88 82 VAL A C 1
ATOM 654 O O . VAL A 1 82 ? -14.953 4.633 30.210 1.00 93.88 82 VAL A O 1
ATOM 657 N N . ALA A 1 83 ? -14.368 3.016 31.654 1.00 91.06 83 ALA A N 1
ATOM 658 C CA . ALA A 1 83 ? -13.619 2.220 30.678 1.00 91.06 83 ALA A CA 1
ATOM 659 C C . ALA A 1 83 ? -14.513 1.713 29.535 1.00 91.06 83 ALA A C 1
ATOM 661 O O . ALA A 1 83 ? -14.112 1.758 28.371 1.00 91.06 83 ALA A O 1
ATOM 662 N N . ALA A 1 84 ? -15.746 1.302 29.849 1.00 91.69 84 ALA A N 1
ATOM 663 C CA . ALA A 1 84 ? -16.733 0.897 28.852 1.00 91.69 84 ALA A CA 1
ATOM 664 C C . ALA A 1 84 ? -17.045 2.033 27.862 1.00 91.69 84 ALA A C 1
ATOM 666 O O . ALA A 1 84 ? -17.040 1.824 26.648 1.00 91.69 84 ALA A O 1
ATOM 667 N N . THR A 1 85 ? -17.239 3.252 28.378 1.00 92.19 85 THR A N 1
ATOM 668 C CA . THR A 1 85 ? -17.535 4.444 27.569 1.00 92.19 85 THR A CA 1
ATOM 669 C C . THR A 1 85 ? -16.357 4.806 26.664 1.00 92.19 85 THR A C 1
ATOM 671 O O . THR A 1 85 ? -16.545 5.012 25.467 1.00 92.19 85 THR A O 1
ATOM 674 N N . PHE A 1 86 ? -15.131 4.813 27.202 1.00 94.81 86 PHE A N 1
ATOM 675 C CA . PHE A 1 86 ? -13.916 5.050 26.413 1.00 94.81 86 PHE A CA 1
ATOM 676 C C . PHE A 1 86 ? -13.743 4.027 25.288 1.00 94.81 86 PHE A C 1
ATOM 678 O O . PHE A 1 86 ? -13.441 4.403 24.156 1.00 94.81 86 PHE A O 1
ATOM 685 N N . SER A 1 87 ? -13.970 2.745 25.578 1.00 91.50 87 SER A N 1
ATOM 686 C CA . SER A 1 87 ? -13.865 1.675 24.585 1.00 91.50 87 SER A CA 1
ATOM 687 C C . SER A 1 87 ? -14.880 1.853 23.454 1.00 91.50 87 SER A C 1
ATOM 689 O O . SER A 1 87 ? -14.526 1.785 22.280 1.00 91.50 87 SER A O 1
ATOM 691 N N . LEU A 1 88 ? -16.135 2.171 23.779 1.00 91.06 88 LEU A N 1
ATOM 692 C CA . LEU A 1 88 ? -17.161 2.431 22.765 1.00 91.06 88 LEU A CA 1
ATOM 693 C C . LEU A 1 88 ? -16.858 3.675 21.920 1.00 91.06 88 LEU A C 1
ATOM 695 O O . LEU A 1 88 ? -17.178 3.689 20.736 1.00 91.06 88 LEU A O 1
ATOM 699 N N . LEU A 1 89 ? -16.206 4.692 22.490 1.00 94.19 89 LEU A N 1
ATOM 700 C CA . LEU A 1 89 ? -15.813 5.914 21.780 1.00 94.19 89 LEU A CA 1
ATOM 701 C C . LEU A 1 89 ? -14.596 5.689 20.861 1.00 94.19 89 LEU A C 1
ATOM 703 O O . LEU A 1 89 ? -14.487 6.304 19.801 1.00 94.19 89 LEU A O 1
ATOM 707 N N . LEU A 1 90 ? -13.714 4.749 21.208 1.00 92.06 90 LEU A N 1
ATOM 708 C CA . LEU A 1 90 ? -12.584 4.339 20.367 1.00 92.06 90 LEU A CA 1
ATOM 709 C C . LEU A 1 90 ? -13.010 3.600 19.091 1.00 92.06 90 LEU A C 1
ATOM 711 O O . LEU A 1 90 ? -12.287 3.660 18.092 1.00 92.06 90 LEU A O 1
ATOM 715 N N . PHE A 1 91 ? -14.175 2.945 19.088 1.00 92.88 91 PHE A N 1
ATOM 716 C CA . PHE A 1 91 ? -14.711 2.272 17.902 1.00 92.88 91 PHE A CA 1
ATOM 717 C C . PHE A 1 91 ? -14.915 3.221 16.704 1.00 92.88 91 PHE A C 1
ATOM 719 O O . PHE A 1 91 ? -14.264 3.000 15.679 1.00 92.88 91 PHE A O 1
ATOM 726 N N . PRO A 1 92 ? -15.747 4.284 16.786 1.00 93.88 92 PRO A N 1
ATOM 727 C CA . PRO A 1 92 ? -15.965 5.184 15.656 1.00 93.88 92 PRO A CA 1
ATOM 728 C C . PRO A 1 92 ? -14.683 5.914 15.245 1.00 93.88 92 PRO A C 1
ATOM 730 O O . PRO A 1 92 ? -14.488 6.148 14.057 1.00 93.88 92 PRO A O 1
ATOM 733 N N . ILE A 1 93 ? -13.775 6.208 16.185 1.00 93.00 93 ILE A N 1
ATOM 734 C CA . ILE A 1 93 ? -12.465 6.805 15.879 1.00 93.00 93 ILE A CA 1
ATOM 735 C C . ILE A 1 93 ? -11.616 5.850 15.032 1.00 93.00 93 ILE A C 1
ATOM 737 O O . ILE A 1 93 ? -11.103 6.240 13.984 1.00 93.00 93 ILE A O 1
ATOM 741 N N . SER A 1 94 ? -11.488 4.591 15.456 1.00 90.75 94 SER A N 1
ATOM 742 C CA . SER A 1 94 ? -10.710 3.574 14.735 1.00 90.75 94 SER A CA 1
ATOM 743 C C . SER A 1 94 ? -11.316 3.280 13.363 1.00 90.75 94 SER A C 1
ATOM 745 O O . SER A 1 94 ? -10.596 3.155 12.373 1.00 90.75 94 SER A O 1
ATOM 747 N N . PHE A 1 95 ? -12.646 3.223 13.287 1.00 91.12 95 PHE A N 1
ATOM 748 C CA . PHE A 1 95 ? -13.373 3.042 12.036 1.00 91.12 95 PHE A CA 1
ATOM 749 C C . PHE A 1 95 ? -13.180 4.226 11.080 1.00 91.12 95 PHE A C 1
ATOM 751 O O . PHE A 1 95 ? -12.939 4.032 9.889 1.00 91.12 95 PHE A O 1
ATOM 758 N N . PHE A 1 96 ? -13.211 5.456 11.597 1.00 93.62 96 PHE A N 1
ATOM 759 C CA . PHE A 1 96 ? -12.938 6.654 10.810 1.00 93.62 96 PHE A CA 1
ATOM 760 C C . PHE A 1 96 ? -11.498 6.672 10.281 1.00 93.62 96 PHE A C 1
ATOM 762 O O . PHE A 1 96 ? -11.285 6.897 9.092 1.00 93.62 96 PHE A O 1
ATOM 769 N N . LEU A 1 97 ? -10.512 6.352 11.126 1.00 90.56 97 LEU A N 1
ATOM 770 C CA . LEU A 1 97 ? -9.110 6.185 10.724 1.00 90.56 97 LEU A CA 1
ATOM 771 C C . LEU A 1 97 ? -8.942 5.122 9.635 1.00 90.56 97 LEU A C 1
ATOM 773 O O . LEU A 1 97 ? -8.193 5.335 8.685 1.00 90.56 97 LEU A O 1
ATOM 777 N N . PHE A 1 98 ? -9.651 3.999 9.745 1.00 91.19 98 PHE A N 1
ATOM 778 C CA . PHE A 1 98 ? -9.654 2.957 8.723 1.00 91.19 98 PHE A CA 1
ATOM 779 C C . PHE A 1 98 ? -10.209 3.465 7.386 1.00 91.19 98 PHE A C 1
ATOM 781 O O . PHE A 1 98 ? -9.582 3.257 6.347 1.00 91.19 98 PHE A O 1
ATOM 788 N N . LEU A 1 99 ? -11.346 4.168 7.404 1.00 92.12 99 LEU A N 1
ATOM 789 C CA . LEU A 1 99 ? -11.953 4.736 6.199 1.00 92.12 99 LEU A CA 1
ATOM 790 C C . LEU A 1 9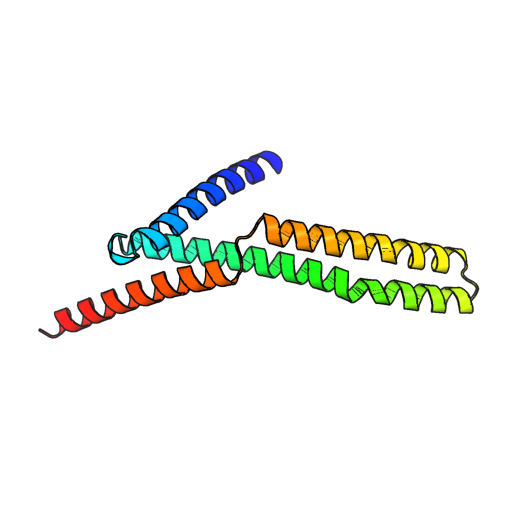9 ? -11.051 5.779 5.541 1.00 92.12 99 LEU A C 1
ATOM 792 O O . LEU A 1 99 ? -10.768 5.676 4.348 1.00 92.12 99 LEU A O 1
ATOM 796 N N . VAL A 1 100 ? -10.570 6.757 6.310 1.00 91.75 100 VAL A N 1
ATOM 797 C CA . VAL A 1 100 ? -9.673 7.805 5.805 1.00 91.75 100 VAL A CA 1
ATOM 798 C C . VAL A 1 100 ? -8.372 7.192 5.300 1.00 91.75 100 VAL A C 1
ATOM 800 O O . VAL A 1 100 ? -7.935 7.526 4.205 1.00 91.75 100 VAL A O 1
ATOM 803 N N . GLY A 1 101 ? -7.788 6.249 6.042 1.00 89.00 101 GLY A N 1
ATOM 804 C CA . GLY A 1 101 ? -6.587 5.530 5.626 1.00 89.00 101 GLY A CA 1
ATOM 805 C C . GLY A 1 101 ? -6.793 4.759 4.323 1.00 89.00 101 GLY A C 1
ATOM 806 O O . GLY A 1 101 ? -5.931 4.798 3.451 1.00 89.00 101 GLY A O 1
ATOM 807 N N . GLY A 1 102 ? -7.948 4.112 4.149 1.00 86.81 102 GLY A N 1
ATOM 808 C CA . GLY A 1 102 ? -8.309 3.414 2.914 1.00 86.81 102 GLY A CA 1
ATOM 809 C C . GLY A 1 102 ? -8.516 4.356 1.725 1.00 86.81 102 GLY A C 1
ATOM 810 O O . GLY A 1 102 ? -8.021 4.079 0.631 1.00 86.81 102 GLY A O 1
ATOM 811 N N . LEU A 1 103 ? -9.203 5.484 1.932 1.00 87.00 103 LEU A N 1
ATOM 812 C CA . LEU A 1 103 ? -9.403 6.512 0.905 1.00 87.00 103 LEU A CA 1
ATOM 813 C C . LEU A 1 103 ? -8.084 7.173 0.505 1.00 87.00 103 LEU A C 1
ATOM 815 O O . LEU A 1 103 ? -7.816 7.317 -0.685 1.00 87.00 103 LEU A O 1
ATOM 819 N N . PHE A 1 104 ? -7.242 7.507 1.482 1.00 85.94 104 PHE A N 1
ATOM 820 C CA . PHE A 1 104 ? -5.904 8.037 1.249 1.00 85.94 104 PHE A CA 1
ATOM 821 C C . PHE A 1 104 ? -5.060 7.050 0.442 1.00 85.94 104 PHE A C 1
ATOM 823 O O . PHE A 1 104 ? -4.456 7.434 -0.553 1.00 85.94 1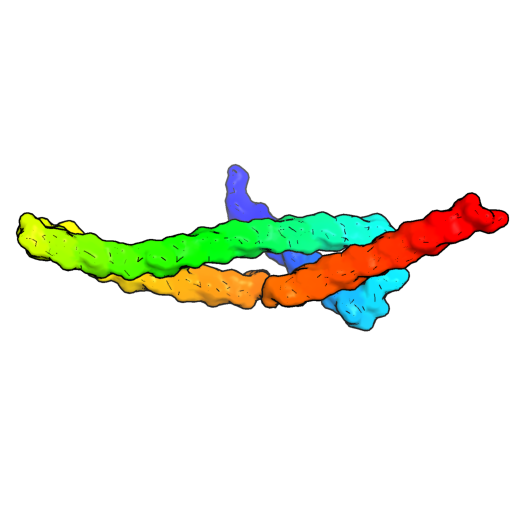04 PHE A O 1
ATOM 830 N N . LEU A 1 105 ? -5.095 5.758 0.787 1.00 82.50 105 LEU A N 1
ATOM 831 C CA . LEU A 1 105 ? -4.384 4.727 0.031 1.00 82.50 105 LEU A CA 1
ATOM 832 C C . LEU A 1 105 ? -4.827 4.651 -1.430 1.00 82.50 105 LEU A C 1
ATOM 834 O O . LEU A 1 105 ? -4.001 4.453 -2.315 1.00 82.50 105 LEU A O 1
ATOM 838 N N . ARG A 1 106 ? -6.137 4.772 -1.665 1.00 80.94 106 ARG A N 1
ATOM 839 C CA . ARG A 1 106 ? -6.727 4.748 -3.005 1.00 80.94 106 ARG A CA 1
ATOM 840 C C . ARG A 1 106 ? -6.404 6.016 -3.797 1.00 80.94 106 ARG A C 1
ATOM 842 O O . ARG A 1 106 ? -6.293 5.934 -5.013 1.00 80.94 106 ARG A O 1
ATOM 849 N N . SER A 1 107 ? -6.306 7.161 -3.124 1.00 77.75 107 SER A N 1
ATOM 850 C CA . SER A 1 107 ? -5.995 8.446 -3.751 1.00 77.75 107 SER A CA 1
ATOM 851 C C . SER A 1 107 ? -4.511 8.589 -4.075 1.00 77.75 107 SER A C 1
ATOM 853 O O . SER A 1 107 ? -4.187 9.140 -5.118 1.00 77.75 107 SER A O 1
ATOM 855 N N . GLN A 1 108 ? -3.627 8.124 -3.188 1.00 74.69 108 GLN A N 1
ATOM 856 C CA . GLN A 1 108 ? -2.183 8.318 -3.323 1.00 74.69 108 GLN A CA 1
ATOM 857 C C . GLN A 1 108 ? -1.540 7.278 -4.244 1.00 74.69 108 GLN A C 1
ATOM 859 O O . GLN A 1 108 ? -0.610 7.592 -4.972 1.00 74.69 108 GLN A O 1
ATOM 864 N N . PHE A 1 109 ? -2.028 6.034 -4.233 1.00 69.25 109 PHE A N 1
ATOM 865 C CA . PHE A 1 109 ? -1.444 4.965 -5.036 1.00 69.25 109 PHE A CA 1
ATOM 866 C C . PHE A 1 109 ? -2.403 4.563 -6.152 1.00 69.25 109 PHE A C 1
ATOM 868 O O . PHE A 1 109 ? -3.484 4.019 -5.889 1.00 69.25 109 PHE A O 1
ATOM 875 N N . ARG A 1 110 ? -1.983 4.759 -7.411 1.00 65.69 110 ARG A N 1
ATOM 876 C CA . ARG A 1 110 ? -2.627 4.097 -8.553 1.00 65.69 110 ARG A CA 1
ATOM 877 C C . ARG A 1 110 ? -2.702 2.599 -8.268 1.00 65.69 110 ARG A C 1
ATOM 879 O O . ARG A 1 110 ? -1.783 2.016 -7.693 1.00 65.69 110 ARG A O 1
ATOM 886 N N . SER A 1 111 ? -3.853 2.011 -8.605 1.00 65.81 111 SER A N 1
ATOM 887 C CA . SER A 1 111 ? -4.250 0.646 -8.241 1.00 65.81 111 SER A CA 1
ATOM 888 C C . SER A 1 111 ? -3.073 -0.330 -8.249 1.00 65.81 111 SER A C 1
ATOM 890 O O . SER A 1 111 ? -2.297 -0.359 -9.198 1.00 65.81 111 SER A O 1
ATOM 892 N N . ARG A 1 112 ? -2.980 -1.198 -7.235 1.00 70.06 112 ARG A N 1
ATOM 893 C CA . ARG A 1 112 ? -1.981 -2.279 -7.166 1.00 70.06 112 ARG A CA 1
ATOM 894 C C . ARG A 1 112 ? -1.864 -3.062 -8.484 1.00 70.06 112 ARG A C 1
ATOM 896 O O . ARG A 1 112 ? -0.773 -3.511 -8.814 1.00 70.06 112 ARG A O 1
ATOM 903 N N . GLY A 1 113 ? -2.962 -3.189 -9.234 1.00 78.19 113 GLY A N 1
ATOM 904 C CA . GLY A 1 113 ? -2.973 -3.821 -10.554 1.00 78.19 113 GLY A CA 1
ATOM 905 C C . GLY A 1 113 ? -2.139 -3.087 -11.609 1.00 78.19 113 GLY A C 1
ATOM 906 O O . GLY A 1 113 ? -1.472 -3.744 -12.394 1.00 78.19 113 GLY A O 1
ATOM 907 N N . TYR A 1 114 ? -2.111 -1.754 -11.589 1.00 81.56 114 TYR A N 1
ATOM 908 C CA . TYR A 1 114 ? -1.294 -0.943 -12.495 1.00 81.56 114 TYR A CA 1
ATOM 909 C C . TYR A 1 114 ? 0.204 -1.158 -12.236 1.00 81.56 114 TYR A C 1
ATOM 911 O O . TYR A 1 114 ? 0.946 -1.511 -13.145 1.00 81.56 114 TYR A O 1
ATOM 919 N N . LEU A 1 115 ? 0.637 -1.072 -10.973 1.00 80.50 115 LEU A N 1
ATOM 920 C CA . LEU A 1 115 ? 2.026 -1.360 -10.585 1.00 80.50 115 LEU A CA 1
ATOM 921 C C . LEU A 1 115 ? 2.444 -2.800 -10.937 1.00 80.50 115 LEU A C 1
ATOM 923 O O . LEU A 1 115 ? 3.565 -3.036 -11.379 1.00 80.50 115 LEU A O 1
ATOM 927 N N . GLU A 1 116 ? 1.549 -3.775 -10.753 1.00 84.38 116 GLU A N 1
ATOM 928 C CA . GLU A 1 116 ? 1.800 -5.171 -11.138 1.00 84.38 116 GLU A CA 1
ATOM 929 C C . GLU A 1 116 ? 1.940 -5.312 -12.664 1.00 84.38 116 GLU A C 1
ATOM 931 O O . GLU A 1 116 ? 2.849 -5.997 -13.128 1.00 84.38 116 GLU A O 1
ATOM 936 N N . HIS A 1 117 ? 1.088 -4.626 -13.433 1.00 87.38 117 HIS A N 1
ATOM 937 C CA . HIS A 1 117 ? 1.111 -4.625 -14.895 1.00 87.38 117 HIS A CA 1
ATOM 938 C C . HIS A 1 117 ? 2.407 -4.024 -15.453 1.00 87.38 117 HIS A C 1
ATOM 940 O O . HIS A 1 117 ? 3.105 -4.685 -16.221 1.00 87.38 117 HIS A O 1
ATOM 946 N N . ILE A 1 118 ? 2.781 -2.825 -14.994 1.00 87.19 118 ILE A N 1
ATOM 947 C CA . ILE A 1 118 ? 4.030 -2.153 -15.381 1.00 87.19 118 ILE A CA 1
ATOM 948 C C . ILE A 1 118 ? 5.246 -3.003 -15.004 1.00 87.19 118 ILE A C 1
ATOM 950 O O . ILE A 1 118 ? 6.147 -3.204 -15.818 1.00 87.19 118 ILE A O 1
ATOM 954 N N . SER A 1 119 ? 5.260 -3.578 -13.795 1.00 87.50 119 SER A N 1
ATOM 955 C CA . SER A 1 119 ? 6.335 -4.487 -13.390 1.00 87.50 119 SER A CA 1
ATOM 956 C C . SER A 1 119 ? 6.437 -5.697 -14.320 1.00 87.50 119 SER A C 1
ATOM 958 O O . SER A 1 119 ? 7.549 -6.121 -14.623 1.00 87.50 119 SER A O 1
ATOM 960 N N . HIS A 1 120 ? 5.308 -6.257 -14.761 1.00 90.31 120 HIS A N 1
ATOM 961 C CA . HIS A 1 120 ? 5.287 -7.388 -15.686 1.00 90.31 120 HIS A CA 1
ATOM 962 C C . HIS A 1 120 ? 5.803 -7.010 -17.077 1.00 90.31 120 HIS A C 1
ATOM 964 O O . HIS A 1 120 ? 6.564 -7.782 -17.655 1.00 90.31 120 HIS A O 1
ATOM 970 N N . LEU A 1 121 ? 5.435 -5.832 -17.590 1.00 90.25 121 LEU A N 1
ATOM 971 C CA . LEU A 1 121 ? 5.930 -5.307 -18.867 1.00 90.25 121 LEU A CA 1
ATOM 972 C C . LEU A 1 121 ? 7.453 -5.141 -18.853 1.00 90.25 121 LEU A C 1
ATOM 974 O O . LEU A 1 121 ? 8.138 -5.611 -19.760 1.00 90.25 121 LEU A O 1
ATOM 978 N N . ILE A 1 122 ? 7.989 -4.539 -17.789 1.00 90.19 122 ILE A N 1
ATOM 979 C CA . ILE A 1 122 ? 9.434 -4.354 -17.614 1.00 90.19 122 ILE A CA 1
ATOM 980 C C . ILE A 1 122 ? 10.155 -5.708 -17.526 1.00 90.19 122 ILE A C 1
ATOM 982 O O . ILE A 1 122 ? 11.180 -5.918 -18.172 1.00 90.19 122 ILE A O 1
ATOM 986 N N . GLU A 1 123 ? 9.635 -6.639 -16.722 1.00 90.94 123 GLU A N 1
ATOM 987 C CA . GLU A 1 123 ? 10.234 -7.964 -16.520 1.00 90.94 123 GLU A CA 1
ATOM 988 C C . GLU A 1 123 ? 10.220 -8.791 -17.817 1.00 90.94 123 GLU A C 1
ATOM 990 O O . GLU A 1 123 ? 11.207 -9.460 -18.138 1.00 90.94 123 GLU A O 1
ATOM 995 N N . TRP A 1 124 ? 9.134 -8.702 -18.588 1.00 92.44 124 TRP A N 1
ATOM 996 C CA . TRP A 1 124 ? 8.999 -9.348 -19.890 1.00 92.44 124 TRP A CA 1
ATOM 997 C C . TRP A 1 124 ? 10.016 -8.798 -20.899 1.00 92.44 124 TRP A C 1
ATOM 999 O O . TRP A 1 124 ? 10.737 -9.578 -21.521 1.00 92.44 124 TRP A O 1
ATOM 1009 N N . GLU A 1 125 ? 10.155 -7.474 -20.997 1.00 91.06 125 GLU A N 1
ATOM 1010 C CA . GLU A 1 125 ? 11.085 -6.837 -21.936 1.00 91.06 125 GLU A CA 1
ATOM 1011 C C . GLU A 1 125 ? 12.556 -7.117 -21.587 1.00 91.06 125 GLU A C 1
ATOM 1013 O O . GLU A 1 125 ? 13.368 -7.432 -22.460 1.00 91.06 125 GLU A O 1
ATOM 1018 N N . LEU A 1 126 ? 12.913 -7.069 -20.300 1.00 91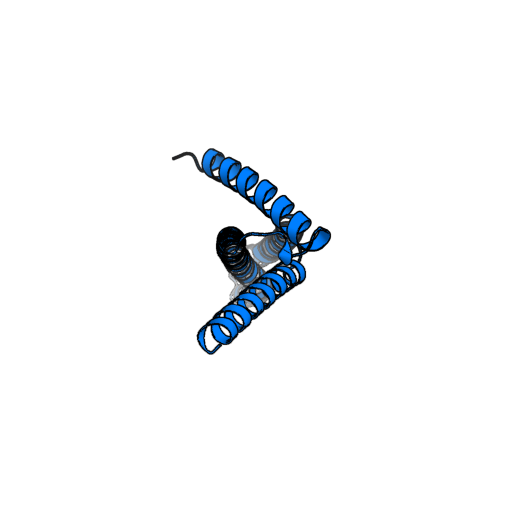.56 126 LEU A N 1
ATOM 1019 C CA . LEU A 1 126 ? 14.263 -7.414 -19.846 1.00 91.56 126 LEU A CA 1
ATOM 1020 C C . LEU A 1 126 ? 14.607 -8.880 -20.139 1.00 91.56 126 LEU A C 1
ATOM 1022 O O . LEU A 1 126 ? 15.730 -9.177 -20.553 1.00 91.56 126 LEU A O 1
ATOM 1026 N N . SER A 1 127 ? 13.644 -9.787 -19.953 1.00 91.94 127 SER A N 1
ATOM 1027 C CA . SER A 1 127 ? 13.804 -11.208 -20.284 1.00 91.94 127 SER A CA 1
ATOM 1028 C C . SER A 1 127 ? 14.002 -11.403 -21.788 1.00 91.94 127 SER A C 1
ATOM 1030 O O . SER A 1 127 ? 14.957 -12.062 -22.196 1.00 91.94 127 SER A O 1
ATOM 1032 N N . ARG A 1 128 ? 13.191 -10.731 -22.619 1.00 93.88 128 ARG A N 1
ATOM 1033 C CA . ARG A 1 128 ? 13.315 -10.754 -24.084 1.00 93.88 128 ARG A CA 1
ATOM 1034 C C . ARG A 1 128 ? 14.723 -10.365 -24.544 1.00 93.88 128 ARG A C 1
ATOM 1036 O O . ARG A 1 128 ? 15.349 -11.100 -25.307 1.00 93.88 128 ARG A O 1
ATOM 1043 N N . ARG A 1 129 ? 15.255 -9.245 -24.038 1.00 92.38 129 ARG A N 1
ATOM 1044 C CA . ARG A 1 129 ? 16.602 -8.752 -24.394 1.00 92.38 129 ARG A CA 1
ATOM 1045 C C . ARG A 1 129 ? 17.708 -9.703 -23.963 1.00 92.38 129 ARG A C 1
ATOM 1047 O O . ARG A 1 129 ? 18.701 -9.865 -24.672 1.00 92.38 129 ARG A O 1
ATOM 1054 N N . ARG A 1 130 ? 17.553 -10.335 -22.801 1.00 91.12 130 ARG A N 1
ATOM 1055 C CA . ARG A 1 130 ? 18.508 -11.332 -22.318 1.00 91.12 130 ARG A CA 1
ATOM 1056 C C . ARG A 1 130 ? 18.565 -12.540 -23.256 1.00 91.12 130 ARG A C 1
ATOM 1058 O O . ARG A 1 130 ? 19.662 -12.931 -23.648 1.00 91.12 130 ARG A O 1
ATOM 1065 N N . ASP A 1 131 ? 17.416 -13.067 -23.666 1.00 92.69 131 ASP A N 1
ATOM 1066 C CA . ASP A 1 131 ? 17.336 -14.227 -24.562 1.00 92.69 131 ASP A CA 1
ATOM 1067 C C . ASP A 1 131 ? 17.904 -13.926 -25.961 1.00 92.69 131 ASP A C 1
ATOM 1069 O O . ASP A 1 131 ? 18.469 -14.798 -26.625 1.00 92.69 131 ASP A O 1
ATOM 1073 N N . GLU A 1 132 ? 17.768 -12.688 -26.441 1.00 92.00 132 GLU A N 1
ATOM 1074 C CA . GLU A 1 132 ? 18.399 -12.234 -27.687 1.00 92.00 132 GLU A CA 1
ATOM 1075 C C . GLU A 1 132 ? 19.927 -12.169 -27.582 1.00 92.00 132 GLU A C 1
ATOM 1077 O O . GLU A 1 132 ? 20.631 -12.594 -28.502 1.00 92.00 132 GLU A O 1
ATOM 1082 N N . LEU A 1 133 ? 20.454 -11.667 -26.462 1.00 90.06 133 LEU A N 1
ATOM 1083 C CA . LEU A 1 133 ? 21.896 -11.624 -26.208 1.00 90.06 133 LEU A CA 1
ATOM 1084 C C . LEU A 1 133 ? 22.489 -13.027 -26.063 1.00 90.06 133 LEU A C 1
ATOM 1086 O O . LEU A 1 133 ? 23.575 -13.286 -26.580 1.00 90.06 133 LEU A O 1
ATOM 1090 N N . GLU A 1 134 ? 21.783 -13.934 -25.386 1.00 90.12 134 GLU A N 1
ATOM 1091 C CA . GLU A 1 134 ? 22.198 -15.331 -25.265 1.00 90.12 134 GLU A CA 1
ATOM 1092 C C . GLU A 1 134 ? 22.221 -16.006 -26.643 1.00 90.12 134 GLU A C 1
ATOM 1094 O O . GLU A 1 134 ? 23.229 -16.615 -26.992 1.00 90.12 134 GLU A O 1
ATOM 1099 N N . ARG A 1 135 ? 21.200 -15.805 -27.489 1.00 88.25 135 ARG A N 1
ATOM 1100 C CA . ARG A 1 135 ? 21.197 -16.319 -28.872 1.00 88.25 135 ARG A CA 1
ATOM 1101 C C . ARG A 1 135 ? 22.354 -15.793 -29.721 1.00 88.25 135 ARG A C 1
ATOM 1103 O O . ARG A 1 135 ? 22.981 -16.576 -30.425 1.00 88.25 135 ARG A O 1
ATOM 1110 N N . LYS A 1 136 ? 22.679 -14.499 -29.625 1.00 86.38 136 LYS A N 1
ATOM 1111 C CA . LYS A 1 136 ? 23.821 -13.901 -30.343 1.00 86.38 136 LYS A CA 1
ATOM 1112 C C . LYS A 1 136 ? 25.185 -14.395 -29.857 1.00 86.38 136 LYS A C 1
ATOM 1114 O O . LYS A 1 136 ? 26.157 -14.231 -30.575 1.00 86.38 136 LYS A O 1
ATOM 1119 N N . ARG A 1 137 ? 25.284 -14.967 -28.653 1.00 83.38 137 ARG A N 1
ATOM 1120 C CA . ARG A 1 137 ? 26.543 -15.516 -28.120 1.00 83.38 137 ARG A CA 1
ATOM 1121 C C . ARG A 1 137 ? 26.895 -16.888 -28.715 1.00 83.38 137 ARG A C 1
ATOM 1123 O O . ARG A 1 137 ? 28.056 -17.276 -28.663 1.00 83.38 137 ARG A O 1
ATOM 1130 N N . TYR A 1 138 ? 25.909 -17.621 -29.234 1.00 76.81 138 TYR A N 1
ATOM 1131 C CA . TYR A 1 138 ? 26.078 -18.977 -29.779 1.00 76.81 138 TYR A CA 1
ATOM 1132 C C . TYR A 1 138 ? 26.101 -19.038 -31.317 1.00 76.81 138 TYR A C 1
ATOM 1134 O O . TYR A 1 138 ? 26.191 -20.134 -31.869 1.00 76.81 138 TYR A O 1
ATOM 1142 N N . LEU A 1 139 ? 26.004 -17.888 -31.990 1.00 64.75 139 LEU A N 1
ATOM 1143 C CA . LEU A 1 139 ? 26.172 -17.718 -33.438 1.00 64.75 139 LEU A CA 1
ATOM 1144 C C . LEU A 1 139 ? 27.519 -17.051 -33.716 1.00 64.75 139 LEU A C 1
ATOM 1146 O O . LEU A 1 139 ? 28.164 -17.454 -34.706 1.00 64.75 139 LEU A O 1
#

Foldseek 3Di:
DDVVVVVVVVVVVLVVLVVVLVCCVPVHPVPDDLVVLVVNLVVLVVLLVVLVVLVVVLVVLQVCLVVLQVQLVVCVVVVVNVSSVVSVVVNVVSVVSSVVSVVCSPVSDDDPVSSVVSSVRSVVVNVVVVVVVVVVVVD

Radius of gyration: 23.16 Å; chains: 1; bounding box: 47×38×70 Å